Protein AF-A0A6B3IR14-F1 (afdb_monomer)

Radius of gyration: 14.68 Å; Cα contacts (8 Å, 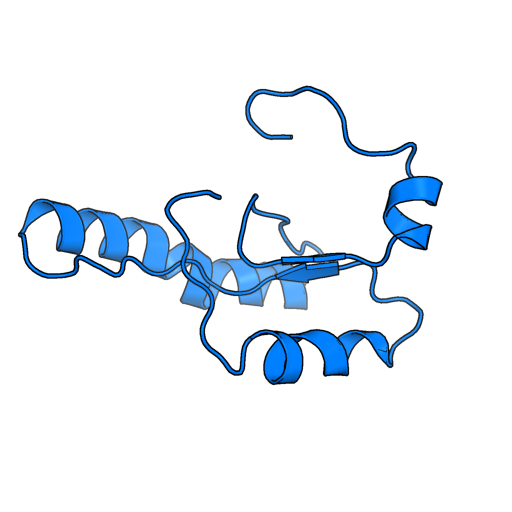|Δi|>4): 69; chains: 1; bounding box: 38×28×33 Å

Solvent-accessible surface area (backbone atoms only — not comparable to full-atom values): 5766 Å² total; per-residue (Å²): 95,96,88,63,78,79,59,95,60,48,60,74,72,50,58,67,60,56,77,44,82,85,49,47,64,44,73,54,68,85,78,74,88,64,71,80,48,76,66,45,44,51,54,45,59,64,50,43,55,45,51,71,45,49,46,54,51,25,49,76,71,76,52,63,74,88,70,85,44,61,62,50,72,37,65,67,51,42,58,72,70,73,50,86,58,98,52,102,80,85

Secondary structure (DSSP, 8-state):
-TT----TTHHHHHGGGGGSTT--EEEPPP--S-TTSHHHHHHHHHHHHIIIIIHHHHHHTT-----SSSEEE-HHHHHHTTS---STT-

pLDDT: mean 94.5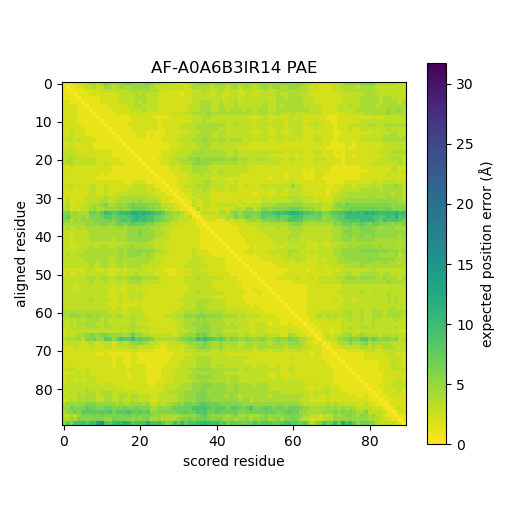4, std 2.95, range [81.56, 98.25]

Structure (mmCIF, N/CA/C/O backbone):
data_AF-A0A6B3IR14-F1
#
_entry.id   AF-A0A6B3IR14-F1
#
loop_
_atom_site.group_PDB
_atom_site.id
_atom_site.type_symbol
_atom_site.label_atom_id
_atom_site.label_alt_id
_atom_site.label_comp_id
_atom_site.label_asym_id
_atom_site.label_entity_id
_atom_site.label_seq_id
_atom_site.pdbx_PDB_ins_code
_atom_site.Cartn_x
_atom_site.Cartn_y
_atom_site.Cartn_z
_atom_site.occupancy
_atom_site.B_iso_or_equiv
_atom_site.auth_seq_id
_atom_site.auth_comp_id
_atom_site.auth_asym_id
_atom_site.auth_atom_id
_atom_site.pdbx_PDB_model_num
ATOM 1 N N . ASP A 1 1 ? 0.793 7.751 -5.061 1.00 92.62 1 ASP A N 1
ATOM 2 C CA . ASP A 1 1 ? 2.003 8.458 -5.528 1.00 92.62 1 ASP A CA 1
ATOM 3 C C . ASP A 1 1 ? 1.917 8.795 -7.004 1.00 92.62 1 ASP A C 1
ATOM 5 O O . ASP A 1 1 ? 1.125 8.184 -7.716 1.00 92.62 1 ASP A O 1
ATOM 9 N N . THR A 1 2 ? 2.650 9.818 -7.446 1.00 94.06 2 THR A N 1
ATOM 10 C CA . THR A 1 2 ? 2.566 10.376 -8.811 1.00 94.06 2 THR A CA 1
ATOM 11 C C . THR A 1 2 ? 3.165 9.466 -9.884 1.00 94.06 2 THR A C 1
ATOM 13 O O . THR A 1 2 ? 2.837 9.605 -11.059 1.00 94.06 2 THR A O 1
ATOM 16 N N . ASP A 1 3 ? 4.015 8.528 -9.487 1.00 94.12 3 ASP A N 1
ATOM 17 C CA . ASP A 1 3 ? 4.677 7.515 -10.307 1.00 94.12 3 ASP A CA 1
ATOM 18 C C . ASP A 1 3 ? 3.907 6.180 -10.365 1.00 94.12 3 ASP A C 1
ATOM 20 O O . ASP A 1 3 ? 4.251 5.291 -11.144 1.00 94.12 3 ASP A O 1
ATOM 24 N N . HIS A 1 4 ? 2.818 6.051 -9.600 1.00 93.75 4 HIS A N 1
ATOM 25 C CA . HIS A 1 4 ? 1.970 4.861 -9.572 1.00 93.75 4 HIS A CA 1
ATOM 26 C C . HIS A 1 4 ? 0.741 5.020 -10.471 1.00 93.75 4 HIS A C 1
ATOM 28 O O . HIS A 1 4 ? -0.194 5.759 -10.159 1.00 93.75 4 HIS A O 1
ATOM 34 N N . VAL A 1 5 ? 0.703 4.261 -11.569 1.00 94.62 5 VAL A N 1
ATOM 35 C CA . VAL A 1 5 ? -0.450 4.218 -12.480 1.00 94.62 5 VAL A CA 1
ATOM 36 C C . VAL A 1 5 ? -1.369 3.049 -12.097 1.00 94.62 5 VAL A C 1
ATOM 38 O O . VAL A 1 5 ? -0.959 1.892 -12.221 1.00 94.62 5 VAL A O 1
ATOM 41 N N . PRO A 1 6 ? -2.612 3.295 -11.637 1.00 93.75 6 PRO A N 1
ATOM 42 C CA . PRO A 1 6 ? -3.523 2.223 -11.257 1.00 93.75 6 PRO A CA 1
ATOM 43 C C . PRO A 1 6 ? -4.007 1.440 -12.481 1.00 93.75 6 PRO A C 1
ATOM 45 O O . PRO A 1 6 ? -4.304 2.003 -13.535 1.00 93.75 6 PRO A O 1
ATOM 48 N N . MET A 1 7 ? -4.157 0.124 -12.322 1.00 94.50 7 MET A N 1
ATOM 49 C CA . MET A 1 7 ? -4.824 -0.699 -13.332 1.00 94.50 7 MET A CA 1
ATOM 50 C C . MET A 1 7 ? -6.329 -0.375 -13.391 1.00 94.50 7 MET A C 1
ATOM 52 O O . MET A 1 7 ? -6.921 -0.076 -12.350 1.00 94.50 7 MET A O 1
ATOM 56 N N . PRO A 1 8 ? -6.993 -0.521 -14.556 1.00 96.56 8 PRO A N 1
ATOM 57 C CA . PRO A 1 8 ? -8.423 -0.223 -14.698 1.00 96.56 8 PRO A CA 1
ATOM 58 C C . PRO A 1 8 ? -9.332 -0.958 -13.699 1.00 96.56 8 PRO A C 1
ATOM 60 O O . PRO A 1 8 ? -10.350 -0.425 -13.274 1.00 96.56 8 PRO A O 1
ATOM 63 N N . ASN A 1 9 ? -8.945 -2.164 -13.280 1.00 96.25 9 ASN A N 1
ATOM 64 C CA . ASN A 1 9 ? -9.697 -2.999 -12.340 1.00 96.25 9 ASN A CA 1
ATOM 65 C C . ASN A 1 9 ? -9.299 -2.797 -10.865 1.00 96.25 9 ASN A C 1
ATOM 67 O O . ASN A 1 9 ? -9.667 -3.613 -10.017 1.00 96.25 9 ASN A O 1
ATOM 71 N N . PHE A 1 10 ? -8.528 -1.754 -10.539 1.00 96.06 10 PHE A N 1
ATOM 72 C CA . PHE A 1 10 ? -8.036 -1.514 -9.180 1.00 96.06 10 PHE A CA 1
ATOM 73 C C . PHE A 1 10 ? -9.184 -1.474 -8.163 1.00 96.06 10 PHE A C 1
ATOM 75 O O . PHE A 1 10 ? -9.202 -2.261 -7.220 1.00 96.06 10 PHE A O 1
ATOM 82 N N . LEU A 1 11 ? -10.201 -0.637 -8.385 1.00 97.12 11 LEU A N 1
ATOM 83 C CA . LEU A 1 11 ? -11.316 -0.507 -7.442 1.00 97.12 11 LEU A CA 1
ATOM 84 C C . LEU A 1 11 ? -12.174 -1.775 -7.355 1.00 97.12 11 LEU A C 1
ATOM 86 O O . LEU A 1 11 ? -12.613 -2.129 -6.264 1.00 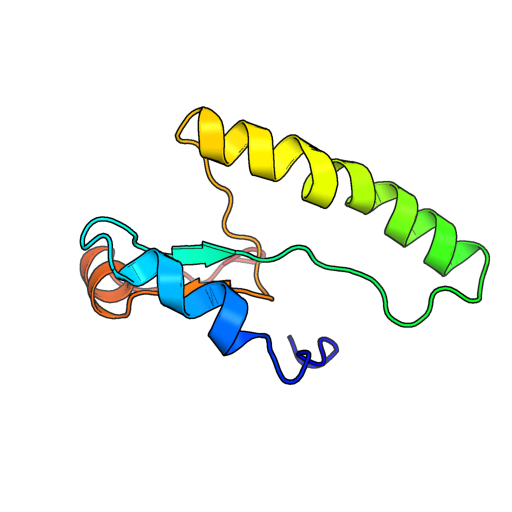97.12 11 LEU A O 1
ATOM 90 N N . GLU A 1 12 ? -12.363 -2.500 -8.457 1.00 97.12 12 GLU A N 1
ATOM 91 C CA . GLU A 1 12 ? -13.101 -3.772 -8.452 1.00 97.12 12 GLU A CA 1
ATOM 92 C C . GLU A 1 12 ? -12.448 -4.800 -7.521 1.00 97.12 12 GLU A C 1
ATOM 94 O O . GLU A 1 12 ? -13.138 -5.520 -6.798 1.00 97.12 12 GLU A O 1
ATOM 99 N N . ARG A 1 13 ? -11.109 -4.833 -7.492 1.00 96.31 13 ARG A N 1
ATOM 100 C CA . ARG A 1 13 ? -10.341 -5.733 -6.623 1.00 96.31 13 ARG A CA 1
ATOM 101 C C . ARG A 1 13 ? -10.280 -5.273 -5.168 1.00 96.31 13 ARG A C 1
ATOM 103 O O . ARG A 1 13 ? -10.146 -6.117 -4.290 1.00 96.31 13 ARG A O 1
ATOM 110 N N . MET A 1 14 ? -10.382 -3.971 -4.904 1.00 97.12 14 MET A N 1
ATOM 111 C CA . MET A 1 14 ? -10.186 -3.396 -3.564 1.00 97.12 14 MET A CA 1
ATOM 112 C C . MET A 1 14 ? -11.500 -3.211 -2.795 1.00 97.12 14 MET A C 1
ATOM 114 O O . MET A 1 14 ? -11.583 -3.508 -1.606 1.00 97.12 14 MET A O 1
ATOM 118 N N . MET A 1 15 ? -12.559 -2.742 -3.458 1.00 97.56 15 MET A N 1
ATOM 119 C CA . MET A 1 15 ? -13.781 -2.292 -2.779 1.00 97.56 15 MET A CA 1
ATOM 120 C C . MET A 1 15 ? -14.575 -3.428 -2.123 1.00 97.56 15 MET A C 1
ATOM 122 O O . MET A 1 15 ? -15.301 -3.199 -1.156 1.00 97.56 15 MET A O 1
ATOM 126 N N . GLY A 1 16 ? -14.431 -4.663 -2.613 1.00 97.81 16 GLY A N 1
ATOM 127 C CA . GLY A 1 16 ? -15.180 -5.818 -2.115 1.00 97.81 16 GLY A CA 1
ATOM 128 C C . GLY A 1 16 ? -14.916 -6.171 -0.646 1.00 97.81 16 GLY A C 1
ATOM 129 O O . GLY A 1 16 ? -15.802 -6.748 -0.013 1.00 97.81 16 GLY A O 1
ATOM 130 N N . TYR A 1 17 ? -13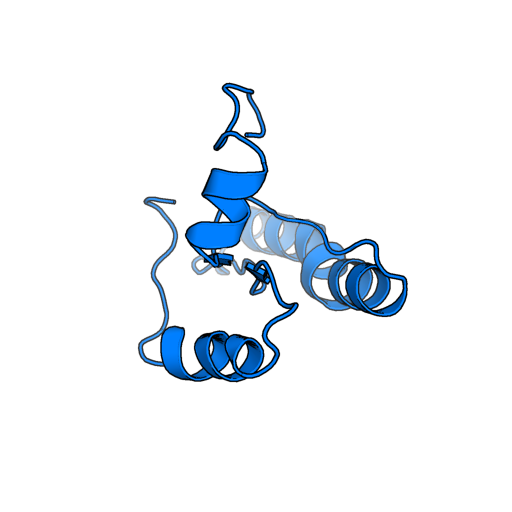.748 -5.805 -0.110 1.00 97.38 17 TYR A N 1
ATOM 131 C CA . TYR A 1 17 ? -13.359 -6.068 1.279 1.00 97.38 17 TYR A CA 1
ATOM 132 C C . TYR A 1 17 ? -14.106 -5.184 2.289 1.00 97.38 17 TYR A C 1
ATOM 134 O O . TYR A 1 17 ? -14.356 -5.618 3.406 1.00 97.38 17 TYR A O 1
ATOM 142 N N . PHE A 1 18 ? -14.564 -3.991 1.895 1.00 98.25 18 PHE A N 1
ATOM 143 C CA . PHE A 1 18 ? -15.304 -3.078 2.782 1.00 98.25 18 PHE A CA 1
ATOM 144 C C . PHE A 1 18 ? -16.748 -3.502 3.076 1.00 98.25 18 PHE A C 1
ATOM 146 O O . PHE A 1 18 ? -17.452 -2.790 3.801 1.00 98.25 18 PHE A O 1
ATOM 153 N N . ARG A 1 19 ? -17.199 -4.640 2.522 1.00 97.88 19 ARG A N 1
ATOM 154 C CA . ARG A 1 19 ? -18.447 -5.295 2.948 1.00 97.88 19 ARG A CA 1
ATOM 155 C C . ARG A 1 19 ? -18.390 -5.705 4.414 1.00 97.88 19 ARG A C 1
ATOM 157 O O . ARG A 1 19 ? -19.429 -5.730 5.063 1.00 97.88 19 ARG A O 1
ATOM 164 N N . ASP A 1 20 ? -17.194 -6.000 4.911 1.00 97.69 20 ASP A N 1
ATOM 165 C CA . ASP A 1 20 ? -16.945 -6.095 6.338 1.00 97.69 20 ASP A CA 1
ATOM 166 C C . ASP A 1 20 ? -16.879 -4.667 6.929 1.00 97.69 20 ASP A C 1
ATOM 168 O O . ASP A 1 20 ? -16.027 -3.863 6.512 1.00 97.69 20 ASP A O 1
ATOM 172 N N . PRO A 1 21 ? -17.798 -4.301 7.844 1.00 96.88 21 PRO A N 1
ATOM 173 C CA . PRO A 1 21 ? -17.825 -2.970 8.442 1.00 96.88 21 PRO A CA 1
ATOM 174 C C . PRO A 1 21 ? -16.564 -2.655 9.259 1.00 96.88 21 PRO A C 1
ATOM 176 O O . PRO A 1 21 ? -16.210 -1.477 9.346 1.00 96.88 21 PRO A O 1
ATOM 179 N N . ASP A 1 22 ? -15.856 -3.669 9.762 1.00 95.81 22 ASP A N 1
ATOM 180 C CA . ASP A 1 22 ? -14.673 -3.506 10.614 1.00 95.81 22 ASP A CA 1
ATOM 181 C C . ASP A 1 22 ? -13.376 -3.315 9.808 1.00 95.81 22 ASP A C 1
ATOM 183 O O . ASP A 1 22 ? -12.327 -2.973 10.359 1.00 95.81 22 ASP A O 1
ATOM 187 N N . VAL A 1 23 ? -13.423 -3.451 8.476 1.00 97.31 23 VAL A N 1
ATOM 188 C CA . VAL A 1 23 ? -12.274 -3.146 7.612 1.00 97.31 23 VAL A CA 1
ATOM 189 C C . VAL A 1 23 ? -12.058 -1.633 7.534 1.00 97.31 23 VAL A C 1
ATOM 191 O O . VAL A 1 23 ? -12.871 -0.891 6.967 1.00 97.31 23 VAL A O 1
ATOM 194 N N . ALA A 1 24 ? -10.924 -1.182 8.074 1.00 96.75 24 ALA A N 1
ATOM 195 C CA . ALA A 1 24 ? -10.491 0.214 8.040 1.00 96.75 24 ALA A CA 1
ATOM 196 C C . ALA A 1 24 ? -9.799 0.594 6.721 1.00 96.75 24 ALA A C 1
ATOM 198 O O . ALA A 1 24 ? -10.019 1.690 6.206 1.00 96.75 24 ALA A O 1
ATOM 199 N N . PHE A 1 25 ? -8.988 -0.300 6.153 1.00 97.06 25 PHE A N 1
ATOM 200 C CA . PHE A 1 25 ? -8.261 -0.065 4.907 1.00 97.06 25 PHE A CA 1
ATOM 201 C C . PHE A 1 25 ? -7.968 -1.369 4.160 1.00 97.06 25 PHE A C 1
ATOM 203 O O . PHE A 1 25 ? -7.978 -2.454 4.737 1.00 97.06 25 PHE A O 1
ATOM 210 N N . VAL A 1 26 ? -7.676 -1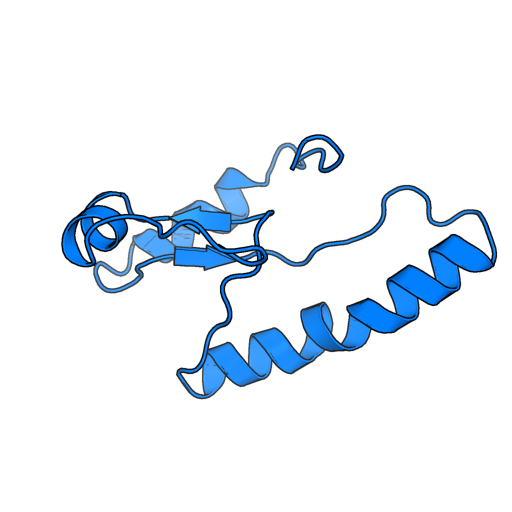.242 2.868 1.00 97.12 26 VAL A N 1
ATOM 211 C CA . VAL A 1 26 ? -7.238 -2.325 1.982 1.00 97.12 26 VAL A CA 1
ATOM 212 C C . VAL A 1 26 ? -5.992 -1.843 1.254 1.00 97.12 26 VAL A C 1
ATOM 214 O O . VAL A 1 26 ? -5.993 -0.742 0.708 1.00 97.12 26 VAL A O 1
ATOM 217 N N . VAL A 1 27 ? -4.940 -2.661 1.229 1.00 95.25 27 VAL A N 1
ATOM 218 C CA . VAL A 1 27 ? -3.662 -2.358 0.564 1.00 95.25 27 VAL A CA 1
ATOM 219 C C . VAL A 1 27 ? -3.368 -3.386 -0.525 1.00 95.25 27 VAL A C 1
ATOM 221 O O . VAL A 1 27 ? -3.549 -4.589 -0.328 1.00 95.25 27 VAL A O 1
ATOM 224 N N . GLY A 1 28 ? -2.926 -2.903 -1.682 1.00 92.31 28 GLY A N 1
ATOM 225 C CA . GLY A 1 28 ? -2.402 -3.706 -2.779 1.00 92.31 28 GLY A CA 1
ATOM 226 C C . GLY A 1 28 ? -0.868 -3.724 -2.787 1.00 92.31 28 GLY A C 1
ATOM 227 O O . GLY A 1 28 ? -0.235 -2.875 -2.157 1.00 92.31 28 GLY A O 1
ATOM 228 N N . PRO A 1 29 ? -0.251 -4.677 -3.506 1.00 92.62 29 PRO A N 1
ATOM 229 C CA . PRO A 1 29 ? 1.197 -4.699 -3.686 1.00 92.62 29 PRO A CA 1
ATOM 230 C C . PRO A 1 29 ? 1.667 -3.491 -4.508 1.00 92.62 29 PRO A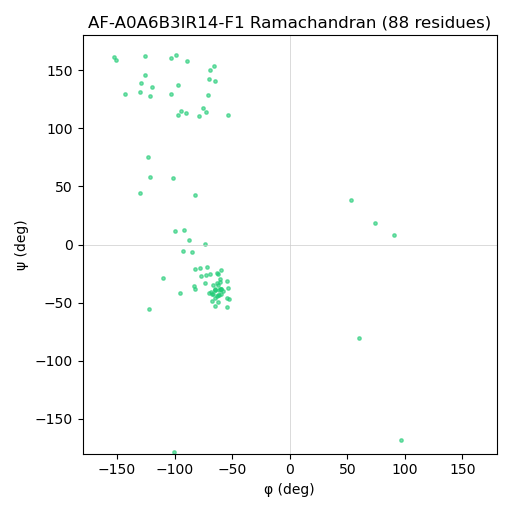 C 1
ATOM 232 O O . PRO A 1 29 ? 0.919 -2.964 -5.335 1.00 92.62 29 PRO A O 1
ATOM 235 N N . GLN A 1 30 ? 2.917 -3.082 -4.311 1.00 92.44 30 GLN A N 1
ATOM 236 C CA . GLN A 1 30 ? 3.622 -2.161 -5.202 1.00 92.44 30 GLN A CA 1
ATOM 237 C C . GLN A 1 30 ? 4.486 -2.989 -6.154 1.00 92.44 30 GLN A C 1
ATOM 239 O O . GLN A 1 30 ? 5.040 -4.008 -5.746 1.00 92.44 30 GLN A O 1
ATOM 244 N N . VAL A 1 31 ? 4.490 -2.612 -7.434 1.00 91.19 31 VAL A N 1
ATOM 245 C CA . VAL A 1 31 ? 5.198 -3.331 -8.499 1.00 91.19 31 VAL A CA 1
ATOM 246 C C . VAL A 1 31 ? 5.756 -2.307 -9.471 1.00 91.19 31 VAL A C 1
ATOM 248 O O . VAL A 1 31 ? 5.018 -1.446 -9.956 1.00 91.19 31 VAL A O 1
ATOM 251 N N . TYR A 1 32 ? 7.042 -2.415 -9.779 1.00 91.69 32 TYR A N 1
ATOM 252 C CA . TYR A 1 32 ? 7.706 -1.527 -10.722 1.00 91.69 32 TYR A CA 1
ATOM 253 C C . TYR A 1 32 ? 7.240 -1.797 -12.156 1.00 91.69 32 TYR A C 1
ATOM 255 O O . TYR A 1 32 ? 7.283 -2.925 -12.649 1.00 91.69 32 TYR A O 1
ATOM 263 N N . GLY A 1 33 ? 6.833 -0.736 -12.857 1.00 89.69 33 GLY A N 1
ATOM 264 C CA . GLY A 1 33 ? 6.460 -0.811 -14.274 1.00 89.69 33 GLY A CA 1
ATOM 265 C C . GLY A 1 33 ? 7.658 -0.871 -15.230 1.00 89.69 33 GLY A C 1
ATOM 266 O O . GLY A 1 33 ? 7.516 -1.322 -16.363 1.00 89.69 33 GLY A O 1
ATOM 267 N N . ASN A 1 34 ? 8.840 -0.439 -14.784 1.00 90.88 34 ASN A N 1
ATOM 268 C CA . ASN A 1 34 ? 10.068 -0.326 -15.576 1.00 90.88 34 ASN A CA 1
ATOM 269 C C . ASN A 1 34 ? 11.034 -1.496 -15.322 1.00 90.88 34 ASN A C 1
ATOM 271 O O . ASN A 1 34 ? 12.180 -1.307 -14.922 1.00 90.88 34 ASN A O 1
ATOM 275 N N . TYR A 1 35 ? 10.570 -2.727 -15.544 1.00 87.06 35 TYR A N 1
ATOM 276 C CA . TYR A 1 35 ? 11.330 -3.954 -15.269 1.00 87.06 35 TYR A CA 1
ATOM 277 C C . TYR A 1 35 ? 12.331 -4.338 -16.383 1.00 87.06 35 TYR A C 1
ATOM 279 O O . TYR A 1 35 ? 12.445 -5.499 -16.789 1.00 87.06 35 TYR A O 1
ATOM 287 N N . ASP A 1 36 ? 13.056 -3.366 -16.923 1.00 91.06 36 ASP A N 1
ATOM 288 C CA . ASP A 1 36 ? 13.873 -3.506 -18.132 1.00 91.06 36 ASP A CA 1
ATOM 289 C C . ASP A 1 36 ? 15.387 -3.459 -17.864 1.00 91.06 36 ASP A C 1
ATOM 291 O O . ASP A 1 36 ? 16.147 -4.161 -18.538 1.00 91.06 36 ASP A O 1
ATOM 295 N N . SER A 1 37 ? 15.842 -2.756 -16.822 1.00 95.50 37 SER A N 1
ATOM 296 C CA . SER A 1 37 ? 17.269 -2.617 -16.484 1.00 95.50 37 SER A CA 1
ATOM 297 C C . SER A 1 37 ? 17.710 -3.503 -15.309 1.00 95.50 37 SER A C 1
ATOM 299 O O . SER A 1 37 ? 16.904 -3.961 -14.506 1.00 95.50 37 SER A O 1
ATOM 301 N N . ALA A 1 38 ? 19.016 -3.760 -15.168 1.00 95.88 38 ALA A N 1
ATOM 302 C CA . ALA A 1 38 ? 19.525 -4.569 -14.052 1.00 95.88 38 ALA A CA 1
ATOM 303 C C . ALA A 1 38 ? 19.191 -3.956 -12.676 1.00 95.88 38 ALA A C 1
ATOM 305 O O . ALA A 1 38 ? 18.842 -4.679 -11.745 1.00 95.88 38 ALA A O 1
ATOM 306 N N . VAL A 1 39 ? 19.256 -2.624 -12.563 1.00 96.00 39 VAL A N 1
ATOM 307 C CA . VAL A 1 39 ? 18.971 -1.892 -11.318 1.00 96.00 39 VAL A CA 1
ATOM 308 C C . VAL A 1 39 ? 17.497 -1.998 -10.935 1.00 96.00 39 VAL A C 1
ATOM 310 O O . VAL A 1 39 ? 17.185 -2.340 -9.799 1.00 96.00 39 VAL A O 1
ATOM 313 N N . THR A 1 40 ? 16.588 -1.751 -11.878 1.00 94.12 40 THR A N 1
ATOM 314 C CA . THR A 1 40 ? 15.136 -1.806 -11.629 1.00 94.12 40 THR A CA 1
ATOM 315 C C . THR A 1 40 ? 14.680 -3.218 -11.279 1.00 94.12 40 THR A C 1
ATOM 317 O O . THR A 1 40 ? 13.908 -3.399 -10.341 1.00 94.12 40 THR A O 1
ATOM 320 N N . LYS A 1 41 ? 15.244 -4.236 -11.940 1.00 94.31 41 LYS A N 1
ATOM 321 C CA . LYS A 1 41 ? 14.996 -5.644 -11.606 1.00 94.31 41 LYS A CA 1
ATOM 322 C C . LYS A 1 41 ? 15.457 -6.010 -10.199 1.00 94.31 41 LYS A C 1
ATOM 324 O O . LYS A 1 41 ? 14.735 -6.701 -9.484 1.00 94.31 41 LYS A O 1
ATOM 329 N N . ALA A 1 42 ? 16.643 -5.552 -9.797 1.00 95.06 42 ALA A N 1
ATOM 330 C CA . ALA A 1 42 ? 17.161 -5.789 -8.454 1.00 95.06 42 ALA A CA 1
ATOM 331 C C . ALA A 1 42 ? 16.321 -5.069 -7.382 1.00 95.06 42 ALA A C 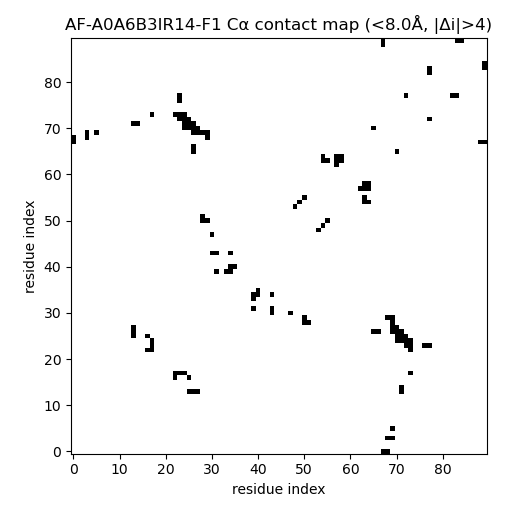1
ATOM 333 O O . ALA A 1 42 ? 15.993 -5.680 -6.368 1.00 95.06 42 ALA A O 1
ATOM 334 N N . ALA A 1 43 ? 15.923 -3.816 -7.624 1.00 94.06 43 ALA A N 1
ATOM 335 C CA . ALA A 1 43 ? 15.080 -3.040 -6.711 1.00 94.06 43 ALA A CA 1
ATOM 336 C C . ALA A 1 43 ? 13.686 -3.668 -6.522 1.00 94.06 43 ALA A C 1
ATOM 338 O O . ALA A 1 43 ? 13.203 -3.814 -5.399 1.00 94.06 43 ALA A O 1
ATOM 339 N N . GLU A 1 44 ? 13.052 -4.115 -7.604 1.00 93.50 44 GLU A N 1
ATOM 340 C CA . GLU A 1 44 ? 11.793 -4.861 -7.529 1.00 93.50 44 GLU A CA 1
ATOM 341 C C . GLU A 1 44 ? 11.988 -6.215 -6.822 1.00 93.50 44 GLU A C 1
ATOM 343 O O . GLU A 1 44 ? 11.192 -6.592 -5.968 1.00 93.50 44 GLU A O 1
ATOM 348 N N . SER A 1 45 ? 13.097 -6.924 -7.065 1.00 92.94 45 SER A N 1
ATOM 349 C CA . SER A 1 45 ? 13.400 -8.157 -6.324 1.00 92.94 45 SER A CA 1
ATOM 350 C C . SER A 1 45 ? 13.551 -7.926 -4.815 1.00 92.94 45 SER A C 1
ATOM 352 O O . SER A 1 45 ? 13.225 -8.827 -4.040 1.00 92.94 45 SER A O 1
ATOM 354 N N . GLN A 1 46 ? 14.048 -6.761 -4.384 1.00 94.56 46 GLN A N 1
ATOM 355 C CA . GLN A 1 46 ? 14.187 -6.427 -2.963 1.00 94.56 46 GLN A CA 1
ATOM 356 C C . GLN A 1 46 ? 12.829 -6.206 -2.284 1.00 94.56 46 GLN A C 1
ATOM 358 O O . GLN A 1 46 ? 12.619 -6.702 -1.177 1.00 94.56 46 GLN A O 1
ATOM 363 N N . GLN A 1 47 ? 11.890 -5.515 -2.940 1.00 93.06 47 GLN A N 1
ATOM 364 C CA . GLN A 1 47 ? 10.551 -5.271 -2.381 1.00 93.06 47 GLN A CA 1
ATOM 365 C C . GLN A 1 47 ? 9.580 -6.448 -2.577 1.00 93.06 47 GLN A C 1
ATOM 367 O O . GLN A 1 47 ? 8.611 -6.581 -1.827 1.00 93.06 47 GLN A O 1
ATOM 372 N N . PHE A 1 48 ? 9.844 -7.342 -3.538 1.00 93.19 48 PHE A N 1
ATOM 373 C CA . PHE A 1 48 ? 8.958 -8.459 -3.873 1.00 93.19 48 PHE A CA 1
ATOM 374 C C . PHE A 1 48 ? 8.614 -9.326 -2.657 1.00 93.19 48 PHE A C 1
ATOM 376 O O . PHE A 1 48 ? 7.447 -9.637 -2.428 1.00 93.19 48 PHE A O 1
ATOM 383 N N . LEU A 1 49 ? 9.609 -9.686 -1.836 1.00 95.19 49 LEU A N 1
ATOM 384 C CA . LEU A 1 49 ? 9.389 -10.501 -0.635 1.00 95.19 49 LEU A CA 1
ATOM 385 C C . LEU A 1 49 ? 8.391 -9.840 0.328 1.00 95.19 49 LEU A C 1
ATOM 387 O O . LEU A 1 49 ? 7.534 -10.515 0.908 1.00 95.19 49 LEU A O 1
ATOM 391 N N . PHE A 1 50 ? 8.486 -8.519 0.475 1.00 95.31 50 PHE A N 1
ATOM 392 C CA . PHE A 1 50 ? 7.617 -7.754 1.353 1.00 95.31 50 PHE A CA 1
ATOM 393 C C . PHE A 1 50 ? 6.163 -7.793 0.871 1.00 95.31 50 PHE A C 1
ATOM 395 O O . PHE A 1 50 ? 5.275 -8.201 1.624 1.00 95.31 50 PHE A O 1
ATOM 402 N N . HIS A 1 51 ? 5.931 -7.454 -0.398 1.00 94.44 51 HIS A N 1
ATOM 403 C CA . HIS A 1 51 ? 4.587 -7.385 -0.972 1.00 94.44 51 HIS A CA 1
ATOM 404 C C . HIS A 1 51 ? 3.954 -8.761 -1.231 1.00 94.44 51 HIS A C 1
ATOM 406 O O . HIS A 1 51 ? 2.739 -8.928 -1.100 1.00 94.44 51 HIS A O 1
ATOM 412 N N . ALA A 1 52 ? 4.756 -9.773 -1.571 1.00 92.56 52 ALA A N 1
ATOM 413 C CA . ALA A 1 52 ? 4.258 -11.106 -1.899 1.00 92.56 52 ALA A CA 1
ATOM 414 C C . ALA A 1 52 ? 3.997 -11.977 -0.660 1.00 92.56 52 ALA A C 1
ATOM 416 O O . ALA A 1 52 ? 3.041 -12.759 -0.664 1.00 92.56 52 ALA A O 1
ATOM 417 N N . LEU A 1 53 ? 4.823 -11.856 0.389 1.00 95.06 53 LEU A N 1
ATOM 418 C CA . LEU A 1 53 ? 4.784 -12.750 1.551 1.00 95.06 53 LEU A CA 1
ATOM 419 C C . LEU A 1 53 ? 4.552 -12.011 2.871 1.00 95.06 53 LEU A C 1
ATOM 421 O O . LEU A 1 53 ? 3.604 -12.340 3.587 1.00 95.06 53 LEU A O 1
ATOM 425 N N . ILE A 1 54 ? 5.388 -11.022 3.200 1.00 96.38 54 ILE A N 1
ATOM 426 C CA . ILE A 1 54 ? 5.393 -10.409 4.540 1.00 96.38 54 ILE A CA 1
ATOM 427 C C . ILE A 1 54 ? 4.076 -9.680 4.818 1.00 96.38 54 ILE A C 1
ATOM 429 O 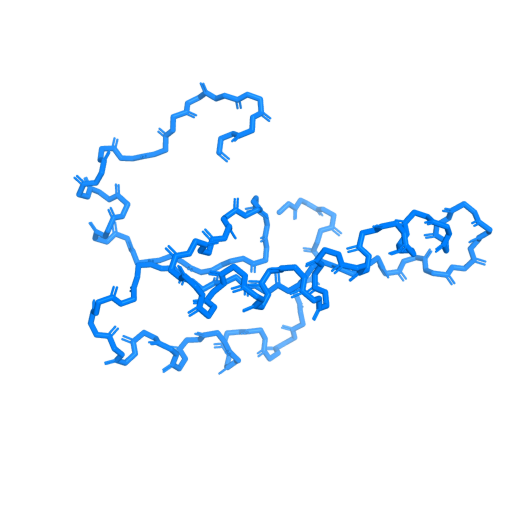O . ILE A 1 54 ? 3.479 -9.898 5.868 1.00 96.38 54 ILE A O 1
ATOM 433 N N . GLN A 1 55 ? 3.562 -8.885 3.876 1.00 95.44 55 GLN A N 1
ATOM 434 C CA . GLN A 1 55 ? 2.278 -8.196 4.051 1.00 95.44 55 GLN A CA 1
ATOM 435 C C . GLN A 1 55 ? 1.109 -9.167 4.260 1.00 95.44 55 GLN A C 1
ATOM 437 O O . GLN A 1 55 ? 0.230 -8.918 5.085 1.00 95.44 55 GLN A O 1
ATOM 442 N N . ARG A 1 56 ? 1.107 -10.304 3.554 1.00 94.31 56 ARG A N 1
ATOM 443 C CA . ARG A 1 56 ? 0.065 -11.330 3.710 1.00 94.31 56 ARG A CA 1
ATOM 444 C C . ARG A 1 56 ? 0.144 -12.005 5.075 1.00 94.31 56 ARG A C 1
ATOM 446 O O . ARG A 1 56 ? -0.892 -12.226 5.700 1.00 94.31 56 ARG A O 1
ATOM 453 N N . ALA A 1 57 ? 1.357 -12.301 5.542 1.00 96.69 57 ALA A N 1
ATOM 454 C CA . ALA A 1 57 ? 1.578 -12.818 6.885 1.00 96.69 57 ALA A CA 1
ATOM 455 C C . ALA A 1 57 ? 1.119 -11.801 7.942 1.00 96.69 57 ALA A C 1
ATOM 457 O O . ALA A 1 57 ? 0.318 -12.153 8.803 1.00 96.69 57 ALA A O 1
ATOM 458 N N . GLY A 1 58 ? 1.528 -10.534 7.825 1.00 96.25 58 GLY A N 1
ATOM 459 C CA . GLY A 1 58 ? 1.078 -9.451 8.703 1.00 96.25 58 GLY A CA 1
ATOM 460 C C . GLY A 1 58 ? -0.447 -9.373 8.784 1.00 96.25 58 GLY A C 1
ATOM 461 O O . GLY A 1 58 ? -1.007 -9.394 9.877 1.00 96.25 58 GLY A O 1
ATOM 462 N N . ASN A 1 59 ? -1.136 -9.429 7.640 1.00 95.50 59 ASN A N 1
ATOM 463 C CA . ASN A 1 59 ? -2.599 -9.464 7.601 1.00 95.50 59 ASN A CA 1
ATOM 464 C C . ASN A 1 59 ? -3.189 -10.681 8.343 1.00 95.50 59 ASN A C 1
ATOM 466 O O . ASN A 1 59 ? -4.142 -10.543 9.104 1.00 95.50 59 ASN A O 1
ATOM 470 N N . ARG A 1 60 ? -2.605 -11.877 8.178 1.00 96.12 60 ARG A N 1
ATOM 471 C CA . ARG A 1 60 ? -3.060 -13.097 8.873 1.00 96.12 60 ARG A CA 1
ATOM 472 C C . ARG A 1 60 ? -2.924 -13.001 10.396 1.00 96.12 60 ARG A C 1
ATOM 474 O O . ARG A 1 60 ? -3.743 -13.598 11.100 1.00 96.12 60 ARG A O 1
ATOM 481 N N . TYR A 1 61 ? -1.901 -12.298 10.876 1.00 96.88 61 TYR A N 1
ATOM 482 C CA . TYR A 1 61 ? -1.560 -12.170 12.295 1.00 96.88 61 TYR A CA 1
ATOM 483 C C . TYR A 1 61 ? -2.054 -10.863 12.939 1.00 96.88 61 TYR A C 1
ATOM 485 O O . TYR A 1 61 ? -1.660 -10.560 14.060 1.00 96.88 61 TYR A O 1
ATOM 493 N N . GLY A 1 62 ? -2.925 -10.098 12.269 1.00 94.81 62 GLY A N 1
ATOM 494 C CA . GLY A 1 62 ? -3.501 -8.870 12.833 1.00 94.81 62 GLY A CA 1
ATOM 495 C C . GLY A 1 62 ? -2.533 -7.682 12.886 1.00 94.81 62 GLY A C 1
ATOM 496 O O . GLY A 1 62 ? -2.782 -6.725 13.609 1.00 94.81 62 GLY A O 1
ATOM 497 N N . ALA A 1 63 ? -1.452 -7.728 12.108 1.00 95.94 63 ALA A N 1
ATOM 498 C CA . ALA A 1 63 ? -0.496 -6.641 11.919 1.00 95.94 63 ALA A CA 1
ATOM 499 C C . ALA A 1 63 ? -0.403 -6.239 10.430 1.00 95.94 63 ALA A C 1
ATOM 501 O O . ALA A 1 63 ? 0.665 -6.358 9.819 1.00 95.94 63 ALA A O 1
ATOM 502 N N . PRO A 1 64 ? -1.518 -5.833 9.786 1.00 94.00 64 PRO A N 1
ATOM 503 C CA . PRO A 1 64 ? -1.465 -5.322 8.423 1.00 94.00 64 PRO A CA 1
ATOM 504 C C . PRO A 1 64 ? -0.669 -4.012 8.388 1.00 94.00 64 PRO A C 1
ATOM 506 O O . PRO A 1 64 ? -0.799 -3.168 9.271 1.00 94.00 64 PRO A O 1
ATOM 509 N N . MET A 1 65 ? 0.142 -3.831 7.348 1.00 91.44 65 MET A N 1
ATOM 510 C CA . MET A 1 65 ? 0.954 -2.625 7.173 1.00 91.44 65 MET A CA 1
ATOM 511 C C . MET A 1 65 ? 0.329 -1.709 6.124 1.00 91.44 65 MET A C 1
ATOM 513 O O . MET A 1 65 ? 0.043 -2.149 5.008 1.00 91.44 65 MET A O 1
ATOM 517 N N . PHE A 1 66 ? 0.165 -0.437 6.482 1.00 91.94 66 PHE A N 1
ATOM 518 C CA . PHE A 1 66 ? -0.241 0.631 5.578 1.00 91.94 66 PHE A CA 1
ATOM 519 C C . PHE A 1 66 ? 1.011 1.259 4.957 1.00 91.94 66 PHE A C 1
ATOM 521 O O . PHE A 1 66 ? 1.841 1.808 5.671 1.00 91.94 66 PHE A O 1
ATOM 528 N N . VAL A 1 67 ? 1.192 1.099 3.645 1.00 89.00 67 VAL A N 1
ATOM 529 C CA . VAL A 1 67 ? 2.428 1.482 2.943 1.00 89.00 67 VAL A CA 1
ATOM 530 C C . VAL A 1 67 ? 2.133 2.465 1.814 1.00 89.00 67 VAL A C 1
ATOM 532 O O . VAL A 1 67 ? 2.122 2.090 0.645 1.00 89.00 67 VAL A O 1
ATOM 535 N N . GLY A 1 68 ? 1.865 3.719 2.191 1.00 85.81 68 GLY A N 1
ATOM 536 C CA . GLY A 1 68 ? 1.819 4.905 1.324 1.00 85.81 68 GLY A CA 1
ATOM 537 C C . GLY A 1 68 ? 0.799 4.868 0.182 1.00 85.81 68 GLY A C 1
ATOM 538 O O . GLY A 1 68 ? -0.275 5.455 0.265 1.00 85.81 68 GLY A O 1
ATOM 539 N N . THR A 1 69 ? 1.136 4.189 -0.909 1.00 91.88 69 THR A N 1
ATOM 540 C CA . THR A 1 69 ? 0.358 4.121 -2.154 1.00 91.88 69 THR A CA 1
ATOM 541 C C . THR A 1 69 ? -0.452 2.821 -2.266 1.00 91.88 69 THR A C 1
ATOM 543 O O . THR A 1 69 ? -0.473 1.991 -1.356 1.00 91.88 69 THR A O 1
ATOM 546 N N . ASN A 1 70 ? -1.168 2.647 -3.379 1.00 93.81 70 ASN A N 1
ATOM 547 C CA . ASN A 1 70 ? -1.942 1.444 -3.715 1.00 93.81 70 ASN A CA 1
ATOM 548 C C . ASN A 1 70 ? -2.939 0.995 -2.629 1.00 93.81 70 ASN A C 1
ATOM 550 O O . ASN A 1 70 ? -3.133 -0.201 -2.409 1.00 93.81 70 ASN A O 1
ATOM 554 N N . ASN A 1 71 ? -3.600 1.939 -1.961 1.00 95.56 71 ASN A N 1
ATOM 555 C CA . ASN A 1 71 ? -4.560 1.645 -0.903 1.00 95.56 71 ASN A CA 1
ATOM 556 C C . ASN A 1 71 ? -5.924 2.297 -1.135 1.00 95.56 71 ASN A C 1
ATOM 558 O O . ASN A 1 71 ? -6.088 3.215 -1.935 1.00 95.56 71 ASN A O 1
ATOM 562 N N . VAL A 1 72 ? -6.912 1.774 -0.418 1.00 97.31 72 VAL A N 1
ATOM 563 C CA . VAL A 1 72 ? -8.230 2.375 -0.241 1.00 97.31 72 VAL A CA 1
ATOM 564 C C . VAL A 1 72 ? -8.506 2.399 1.255 1.00 97.31 72 VAL A C 1
ATOM 566 O O . VAL A 1 72 ? -8.215 1.426 1.953 1.00 97.31 72 VAL A O 1
ATOM 569 N N . VAL A 1 73 ? -9.079 3.492 1.753 1.00 97.38 73 VAL A N 1
ATOM 570 C CA . VAL A 1 73 ? -9.342 3.698 3.182 1.00 97.38 73 VAL A CA 1
ATOM 571 C C .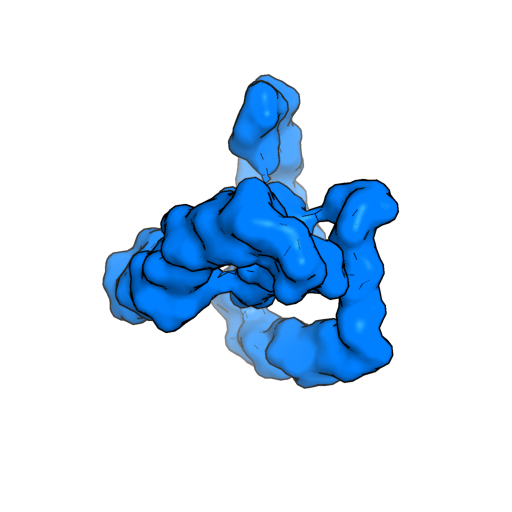 VAL A 1 73 ? -10.808 4.022 3.438 1.00 97.38 73 VAL A C 1
ATOM 573 O O . VAL A 1 73 ? -11.469 4.710 2.657 1.00 97.38 73 VAL A O 1
ATOM 576 N N . ARG A 1 74 ? -11.324 3.566 4.579 1.00 97.81 74 ARG A N 1
ATOM 577 C CA . ARG A 1 74 ? -12.618 3.995 5.103 1.00 97.81 74 ARG A CA 1
ATOM 578 C C . ARG A 1 74 ? -12.436 5.361 5.753 1.00 97.81 74 ARG A C 1
ATOM 580 O O . ARG A 1 74 ? -11.856 5.474 6.828 1.00 97.81 74 ARG A O 1
ATOM 587 N N . VAL A 1 75 ? -13.000 6.400 5.141 1.00 97.50 75 VAL A N 1
ATOM 588 C CA . VAL A 1 75 ? -12.886 7.789 5.629 1.00 97.50 75 VAL A CA 1
ATOM 589 C C . VAL A 1 75 ? -13.315 7.935 7.095 1.00 97.50 75 VAL A C 1
ATOM 591 O O . VAL A 1 75 ? -12.691 8.679 7.847 1.00 97.50 75 VAL A O 1
ATOM 594 N N . ALA A 1 76 ? -14.353 7.210 7.527 1.00 98.06 76 ALA A N 1
ATOM 595 C CA . ALA A 1 76 ? -14.790 7.224 8.923 1.00 98.06 76 ALA A CA 1
ATOM 596 C C . ALA A 1 76 ? -13.705 6.717 9.891 1.00 98.06 76 ALA A C 1
ATOM 598 O O . ALA A 1 76 ? -13.523 7.322 10.943 1.00 98.06 76 ALA A O 1
ATOM 599 N N . ALA A 1 77 ? -12.949 5.679 9.514 1.00 97.44 77 ALA A N 1
ATOM 600 C CA . ALA A 1 77 ? -11.859 5.144 10.331 1.00 97.44 77 ALA A CA 1
ATOM 601 C C . ALA A 1 77 ? -10.697 6.144 10.438 1.00 97.44 77 ALA A C 1
ATOM 603 O O . ALA A 1 77 ? -10.196 6.387 11.530 1.00 97.44 77 ALA A O 1
ATOM 604 N N . VAL A 1 78 ? -10.335 6.803 9.330 1.00 96.69 78 VAL A N 1
ATOM 605 C CA . VAL A 1 78 ? -9.301 7.856 9.327 1.00 96.69 78 VAL A CA 1
ATOM 606 C C . VAL A 1 78 ? -9.707 9.028 10.227 1.00 96.69 78 VAL A C 1
ATOM 608 O O . VAL A 1 78 ? -8.916 9.511 11.029 1.00 96.69 78 VAL A O 1
ATOM 611 N N . ARG A 1 79 ? -10.970 9.466 10.154 1.00 97.75 79 ARG A N 1
ATOM 612 C CA . ARG A 1 79 ? -11.488 10.532 11.029 1.00 97.75 79 ARG A CA 1
ATOM 613 C C . ARG A 1 79 ? -11.511 10.121 12.500 1.00 97.75 79 ARG A C 1
ATOM 615 O O . ARG A 1 79 ? -11.225 10.949 13.356 1.00 97.75 79 ARG A O 1
ATOM 622 N N . GLN A 1 80 ? -11.843 8.864 12.788 1.00 97.69 80 GLN A N 1
ATOM 623 C CA . GLN A 1 80 ? -11.888 8.333 14.150 1.00 97.69 80 GLN A CA 1
ATOM 624 C C . GLN A 1 80 ? -10.514 8.364 14.831 1.00 97.69 80 GLN A C 1
ATOM 626 O O . GLN A 1 80 ? -10.452 8.605 16.034 1.00 97.69 80 GLN A O 1
ATOM 631 N N . VAL A 1 81 ? -9.430 8.151 14.078 1.00 95.62 81 VAL A N 1
ATOM 632 C CA . VAL A 1 81 ? -8.058 8.175 14.614 1.00 95.62 81 VAL A CA 1
ATOM 633 C C . VAL A 1 81 ? -7.419 9.570 14.624 1.00 95.62 81 VAL A C 1
ATOM 635 O O . VAL A 1 81 ? -6.265 9.698 15.012 1.00 95.62 81 VAL A O 1
ATOM 638 N N . GLY A 1 82 ? -8.159 10.618 14.242 1.00 97.19 82 GLY A N 1
ATOM 639 C CA . GLY A 1 82 ? -7.665 12.000 14.251 1.00 97.19 82 GLY A CA 1
ATOM 640 C C . GLY A 1 82 ? -7.009 12.466 12.949 1.00 97.19 82 GLY A C 1
ATOM 641 O O . GLY A 1 82 ? -6.497 13.580 12.911 1.00 97.19 82 GLY A O 1
ATOM 642 N N . GLY A 1 83 ? -7.085 11.675 11.876 1.00 95.56 83 GLY A N 1
ATOM 643 C CA . GLY A 1 83 ? -6.456 11.981 10.592 1.00 95.56 83 GLY A CA 1
ATOM 644 C C . GLY A 1 83 ? -5.099 11.306 10.409 1.00 95.56 83 GLY A C 1
ATOM 645 O O . GLY A 1 83 ? -4.745 10.385 11.143 1.00 95.56 83 GLY A O 1
ATOM 646 N N . LEU A 1 84 ? -4.382 11.745 9.377 1.00 93.19 84 LEU A N 1
ATOM 647 C CA . LEU A 1 84 ? -2.985 11.387 9.151 1.00 93.19 84 LEU A CA 1
ATOM 648 C C . LEU A 1 84 ? -2.078 12.396 9.875 1.00 93.19 84 LEU A C 1
ATOM 650 O O . LEU A 1 84 ? -2.525 13.496 10.218 1.00 93.19 84 LEU A O 1
ATOM 654 N N . TYR A 1 85 ? -0.846 11.989 10.166 1.00 92.94 85 TYR A N 1
ATOM 655 C CA . TYR A 1 85 ? 0.109 12.782 10.932 1.00 92.94 85 TYR A CA 1
ATOM 656 C C . TYR A 1 85 ? 1.367 13.033 10.113 1.00 92.94 85 TYR A C 1
ATOM 658 O O . TYR A 1 85 ? 2.023 12.080 9.699 1.00 92.94 85 TYR A O 1
ATOM 666 N N . ASP A 1 86 ? 1.761 14.300 10.007 1.00 92.62 86 ASP A N 1
ATOM 667 C CA . ASP A 1 86 ? 2.982 14.699 9.311 1.00 92.62 86 ASP A CA 1
ATOM 668 C C . ASP A 1 86 ? 4.211 13.940 9.841 1.00 92.62 86 ASP A C 1
ATOM 670 O O . ASP A 1 86 ? 4.680 14.128 10.969 1.00 92.62 86 ASP A O 1
ATOM 674 N N . SER A 1 87 ? 4.748 13.079 8.984 1.00 91.00 87 SER A N 1
ATOM 675 C CA . SER A 1 87 ? 5.952 12.286 9.192 1.00 91.00 87 SER A CA 1
ATOM 676 C C . SER A 1 87 ? 6.609 12.037 7.836 1.00 91.00 87 SER A C 1
ATOM 678 O O . SER A 1 87 ? 5.958 12.081 6.797 1.00 91.00 87 SER A O 1
ATOM 680 N N . ILE A 1 88 ? 7.906 11.715 7.828 1.00 91.50 88 ILE A N 1
ATOM 681 C CA . ILE A 1 88 ? 8.593 11.263 6.602 1.00 91.50 88 ILE A CA 1
ATOM 682 C C . ILE A 1 88 ? 7.933 9.983 6.045 1.00 91.50 88 ILE A C 1
ATOM 684 O O . ILE A 1 88 ? 8.060 9.682 4.862 1.00 91.50 88 ILE A O 1
ATOM 688 N N . THR A 1 89 ? 7.223 9.239 6.898 1.00 87.44 89 THR A N 1
ATOM 689 C CA . THR A 1 89 ? 6.506 8.000 6.570 1.00 87.44 89 THR A CA 1
ATOM 690 C C . THR A 1 89 ? 5.059 8.045 7.075 1.00 87.44 89 THR A C 1
ATOM 692 O O . THR A 1 89 ? 4.630 7.108 7.749 1.00 87.44 89 THR A O 1
ATOM 695 N N . GLU A 1 90 ? 4.376 9.173 6.862 1.00 81.56 90 GLU A N 1
ATOM 696 C CA . GLU A 1 90 ? 2.956 9.381 7.211 1.00 81.56 90 GLU A CA 1
ATOM 697 C C . GLU A 1 90 ? 2.030 8.220 6.796 1.00 81.56 90 GLU A C 1
ATOM 699 O O . GLU A 1 90 ? 2.196 7.671 5.679 1.00 81.56 90 GLU A O 1
#

Foldseek 3Di:
DVQDDDDPCLCVVFVVVVVPVPDFKDAAADADPPCDDPVNVVVRVVCVCCRVPVQVVCVVVVNHDDFPDRMDGDVVSCVVVPHDDDDPGD

Mean predicted aligned error: 3.09 Å

Sequence (90 aa):
DTDHVPMPNFLERMMGYFRDPDVAFVVGPQVYGNYDSAVTKAAESQQFLFHALIQRAGNRYGAPMFVGTNNVVRVAAVRQVGGLYDSITE

Nearest PDB structures (foldseek):
  7pbl-assembly1_C  TM=2.885E-01  e=4.600E+00  Streptococcus thermophilus